Protein AF-A0A9D7NWD6-F1 (afdb_monomer_lite)

Sequence (168 aa):
MVTINGADGVIANLEMQTDLASSREFLHYLRGVLFDISRTVDIAAMTDKLGAMTNFALRVLYKDALDKLESKRLLYGWGLTEINRRCLLLAGIATDTGGTIVWPDPLPSDTVEQAKELQIDLGEGLVDKQTASTLRGYDWETVSARLDEEKASDTTLGDQLLRNNVAV

Structure (mmCIF, N/CA/C/O backbone):
data_AF-A0A9D7NWD6-F1
#
_entry.id   AF-A0A9D7NWD6-F1
#
loop_
_atom_site.group_PDB
_atom_site.id
_atom_site.type_symbol
_atom_site.label_atom_id
_atom_site.label_alt_id
_atom_site.label_comp_id
_atom_site.label_asym_id
_atom_site.label_entity_id
_atom_site.label_seq_id
_atom_site.pdbx_PDB_ins_code
_atom_site.Cartn_x
_atom_site.Cartn_y
_atom_site.Cartn_z
_atom_site.occupancy
_atom_site.B_iso_or_equiv
_atom_site.auth_seq_id
_atom_site.auth_comp_id
_atom_site.auth_asym_id
_atom_site.auth_atom_id
_atom_site.pdbx_PDB_model_num
ATOM 1 N N . MET A 1 1 ? 36.194 -21.869 -52.494 1.00 54.22 1 MET A N 1
ATOM 2 C CA . MET A 1 1 ? 37.480 -21.140 -52.474 1.00 54.22 1 MET A CA 1
ATOM 3 C C . MET A 1 1 ? 37.165 -19.682 -52.760 1.00 54.22 1 MET A C 1
ATOM 5 O O . MET A 1 1 ? 36.567 -19.421 -53.794 1.00 54.22 1 MET A O 1
ATOM 9 N N . VAL A 1 2 ? 37.445 -18.770 -51.827 1.00 65.25 2 VAL A N 1
ATOM 10 C CA . VAL A 1 2 ? 37.252 -17.325 -52.041 1.00 65.25 2 VAL A CA 1
ATOM 11 C C . VAL A 1 2 ? 38.546 -16.782 -52.643 1.00 65.25 2 VAL A C 1
ATOM 13 O O . VAL A 1 2 ? 39.605 -16.950 -52.048 1.00 65.25 2 VAL A O 1
ATOM 16 N N . THR A 1 3 ? 38.476 -16.192 -53.833 1.00 69.75 3 THR A N 1
ATOM 17 C CA . THR A 1 3 ? 39.622 -15.598 -54.538 1.00 69.75 3 THR A CA 1
ATOM 18 C C . THR A 1 3 ? 39.378 -14.105 -54.710 1.00 69.75 3 THR A C 1
ATOM 20 O O . THR A 1 3 ? 38.374 -13.726 -55.312 1.00 69.75 3 THR A O 1
ATOM 23 N N . ILE A 1 4 ? 40.275 -13.266 -54.189 1.00 76.19 4 ILE A N 1
ATOM 24 C CA . ILE A 1 4 ? 40.213 -11.809 -54.364 1.00 76.19 4 ILE A CA 1
ATOM 25 C C . ILE A 1 4 ? 41.101 -11.426 -55.554 1.00 76.19 4 ILE A C 1
ATOM 27 O O . ILE A 1 4 ? 42.249 -11.853 -55.618 1.00 76.19 4 ILE A O 1
ATOM 31 N N . ASN A 1 5 ? 40.580 -10.624 -56.487 1.00 72.94 5 ASN A N 1
ATOM 32 C CA . ASN A 1 5 ? 41.351 -10.054 -57.595 1.00 72.94 5 ASN A CA 1
ATOM 33 C C . ASN A 1 5 ? 41.593 -8.563 -57.331 1.00 72.94 5 ASN A C 1
ATOM 35 O O . ASN A 1 5 ? 40.715 -7.737 -57.566 1.00 72.94 5 ASN A O 1
ATOM 39 N N . GLY A 1 6 ? 42.777 -8.235 -56.820 1.00 78.12 6 GLY A N 1
ATOM 40 C CA . GLY A 1 6 ? 43.234 -6.870 -56.554 1.00 78.12 6 GLY A CA 1
ATOM 41 C C . GLY A 1 6 ? 44.513 -6.893 -55.718 1.00 78.12 6 GLY A C 1
ATOM 42 O O . GLY A 1 6 ? 44.638 -7.739 -54.835 1.00 78.12 6 GLY A O 1
ATOM 43 N N . ALA A 1 7 ? 45.463 -5.996 -56.003 1.00 75.00 7 ALA A N 1
ATOM 44 C CA . ALA A 1 7 ? 46.775 -5.967 -55.341 1.00 75.00 7 ALA A CA 1
ATOM 45 C C . ALA A 1 7 ? 46.695 -5.754 -53.811 1.00 75.00 7 ALA A C 1
ATOM 47 O O . ALA A 1 7 ? 47.585 -6.204 -53.098 1.00 75.00 7 ALA A O 1
ATOM 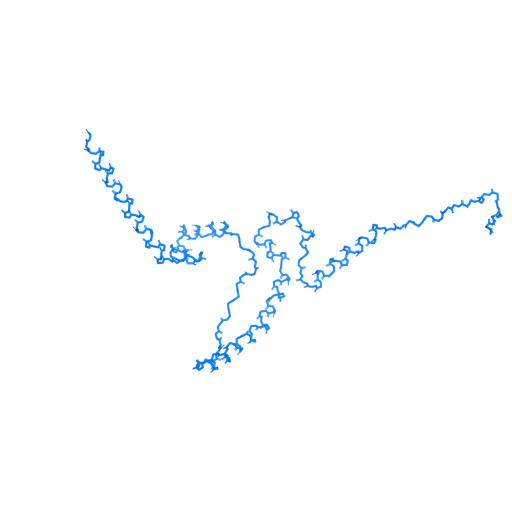48 N N . ASP A 1 8 ? 45.596 -5.167 -53.320 1.00 80.06 8 ASP A N 1
ATOM 49 C CA . ASP A 1 8 ? 45.370 -4.825 -51.906 1.00 80.06 8 ASP A CA 1
ATOM 50 C C . ASP A 1 8 ? 44.227 -5.635 -51.252 1.00 80.06 8 ASP A C 1
ATOM 52 O O . ASP A 1 8 ? 43.613 -5.211 -50.273 1.00 80.06 8 ASP A O 1
ATOM 56 N N . GLY A 1 9 ? 43.871 -6.795 -51.812 1.00 77.31 9 GLY A N 1
ATOM 57 C CA . GLY A 1 9 ? 42.774 -7.620 -51.302 1.00 77.31 9 GLY A CA 1
ATOM 58 C C . GLY A 1 9 ? 43.101 -8.315 -49.976 1.00 77.31 9 GLY A C 1
ATOM 59 O O . GLY A 1 9 ? 43.953 -9.200 -49.944 1.00 77.31 9 GLY A O 1
ATOM 60 N N . VAL A 1 10 ? 42.380 -7.988 -48.897 1.00 77.06 10 VAL A N 1
ATOM 61 C CA . VAL A 1 10 ? 42.542 -8.624 -47.575 1.00 77.06 10 VAL A CA 1
ATOM 62 C C . VAL A 1 10 ? 41.352 -9.531 -47.255 1.00 77.06 10 VAL A C 1
ATOM 64 O O . VAL A 1 10 ? 40.200 -9.107 -47.321 1.00 77.06 10 VAL A O 1
ATOM 67 N N . ILE A 1 11 ? 41.634 -10.780 -46.871 1.00 79.44 11 ILE A N 1
ATOM 68 C CA . ILE A 1 11 ? 40.659 -11.680 -46.237 1.00 79.44 11 ILE A CA 1
ATOM 69 C C . ILE A 1 11 ? 40.799 -11.505 -44.726 1.00 79.44 11 ILE A C 1
ATOM 71 O O . ILE A 1 11 ? 41.852 -11.801 -44.167 1.00 79.44 11 ILE A O 1
ATOM 75 N N . ALA A 1 12 ? 39.737 -11.048 -44.071 1.00 79.50 12 ALA A N 1
ATOM 76 C CA . ALA A 1 12 ? 39.648 -10.980 -42.618 1.00 79.50 12 ALA A CA 1
ATOM 77 C C . ALA A 1 12 ? 38.460 -11.813 -42.127 1.00 79.50 12 ALA A C 1
ATOM 79 O O . ALA A 1 12 ? 37.475 -11.998 -42.848 1.00 79.50 12 ALA A O 1
ATOM 80 N N . ASN A 1 13 ? 38.554 -12.312 -40.895 1.00 81.12 13 ASN A N 1
ATOM 81 C CA . ASN A 1 13 ? 37.420 -12.951 -40.242 1.00 81.12 13 ASN A CA 1
ATOM 82 C C . ASN A 1 13 ? 36.311 -11.917 -40.029 1.00 81.12 13 ASN A C 1
ATOM 84 O O . ASN A 1 13 ? 36.569 -10.808 -39.563 1.00 81.12 13 ASN A O 1
ATOM 88 N N . LEU A 1 14 ? 35.071 -12.297 -40.341 1.00 77.88 14 LEU A N 1
ATOM 89 C CA . LEU A 1 14 ? 33.905 -11.524 -39.938 1.00 77.88 14 LEU A CA 1
ATOM 90 C C . LEU A 1 14 ? 33.701 -11.744 -38.435 1.00 77.88 14 LEU A C 1
ATOM 92 O O . LEU A 1 14 ? 33.054 -12.705 -38.019 1.00 77.88 14 LEU A O 1
ATOM 96 N N . GLU A 1 15 ? 34.299 -10.887 -37.613 1.00 74.94 15 GLU A N 1
ATOM 97 C CA . GLU A 1 15 ? 34.009 -10.870 -36.185 1.00 74.94 15 GLU A CA 1
ATOM 98 C C . GLU A 1 15 ? 32.614 -10.289 -35.978 1.00 74.94 15 GLU A C 1
ATOM 100 O O . GLU A 1 15 ? 32.346 -9.117 -36.250 1.00 74.94 15 GLU A O 1
ATOM 105 N N . MET A 1 16 ? 31.697 -11.130 -35.507 1.00 72.69 16 MET A N 1
ATOM 106 C CA . MET A 1 16 ? 30.380 -10.681 -35.094 1.00 72.69 16 MET A CA 1
ATOM 107 C C . MET A 1 16 ? 30.554 -9.891 -33.794 1.00 72.69 16 MET A C 1
ATOM 109 O O . MET A 1 16 ? 30.602 -10.467 -32.707 1.00 72.69 16 MET A O 1
ATOM 113 N N . GLN A 1 17 ? 30.685 -8.570 -33.920 1.00 67.56 17 GLN A N 1
ATOM 114 C CA . GLN A 1 17 ? 30.619 -7.616 -32.812 1.00 67.56 17 GLN A CA 1
ATOM 115 C C . GLN A 1 17 ? 29.209 -7.694 -32.214 1.00 67.56 17 GLN A C 1
ATOM 117 O O . GLN A 1 17 ? 28.308 -6.940 -32.570 1.00 67.56 17 GLN A O 1
ATOM 122 N N . THR A 1 18 ? 28.978 -8.702 -31.376 1.00 67.19 18 THR A N 1
ATOM 123 C CA . THR A 1 18 ? 27.705 -8.875 -30.684 1.00 67.19 18 THR A CA 1
ATOM 124 C C . THR A 1 18 ? 27.640 -7.816 -29.602 1.00 67.19 18 THR A C 1
ATOM 126 O O . THR A 1 18 ? 28.424 -7.848 -28.654 1.00 67.19 18 THR A O 1
ATOM 129 N N . ASP A 1 19 ? 26.698 -6.888 -29.727 1.00 76.38 19 ASP A N 1
ATOM 130 C CA . ASP A 1 19 ? 26.482 -5.857 -28.722 1.00 76.38 19 ASP A CA 1
ATOM 131 C C . ASP A 1 19 ? 25.634 -6.411 -27.562 1.00 76.38 19 ASP A C 1
ATOM 133 O O . ASP A 1 19 ? 24.429 -6.166 -27.421 1.00 76.38 19 ASP A O 1
ATOM 137 N N . LEU A 1 20 ? 26.282 -7.236 -26.732 1.00 84.00 20 LEU A N 1
ATOM 138 C CA . LEU A 1 20 ? 25.710 -7.739 -25.483 1.00 84.00 20 LEU A CA 1
ATOM 139 C C . LEU A 1 20 ? 25.311 -6.582 -24.553 1.00 84.00 20 LEU A C 1
ATOM 141 O O . LEU A 1 20 ? 24.368 -6.728 -23.774 1.00 84.00 20 LEU A O 1
ATOM 145 N N . ALA A 1 21 ? 25.996 -5.439 -24.645 1.00 87.38 21 ALA A N 1
ATOM 146 C CA . ALA A 1 21 ? 25.662 -4.256 -23.867 1.00 87.38 21 ALA A CA 1
ATOM 147 C C . ALA A 1 21 ? 24.317 -3.667 -24.320 1.00 87.38 21 ALA A C 1
ATOM 149 O O . ALA A 1 21 ? 23.421 -3.537 -23.491 1.00 87.38 21 ALA A O 1
ATOM 150 N N . SER A 1 22 ? 24.105 -3.438 -25.620 1.00 87.75 22 SER A N 1
ATOM 151 C CA . SER A 1 22 ? 22.815 -2.969 -26.154 1.00 87.75 22 SER A CA 1
ATOM 152 C C . SER A 1 22 ? 21.660 -3.909 -25.804 1.00 87.75 22 SER A C 1
ATOM 154 O O . SER A 1 22 ? 20.603 -3.458 -25.359 1.00 87.75 22 SER A O 1
ATOM 156 N N . SER A 1 23 ? 21.872 -5.224 -25.909 1.00 91.12 23 SER A N 1
ATOM 157 C CA . SER A 1 23 ? 20.840 -6.208 -25.549 1.00 91.12 23 SER A CA 1
ATOM 158 C C . SER A 1 23 ? 20.481 -6.162 -24.056 1.00 91.12 23 SER A C 1
ATOM 160 O O . SER A 1 23 ? 19.311 -6.303 -23.693 1.00 91.12 23 SER A O 1
ATOM 162 N N . ARG A 1 24 ? 21.469 -5.941 -23.177 1.00 91.00 24 ARG A N 1
ATOM 163 C CA . ARG A 1 24 ? 21.238 -5.769 -21.734 1.00 91.00 24 ARG A CA 1
ATOM 164 C C . ARG A 1 24 ? 20.509 -4.468 -21.418 1.00 91.00 24 ARG A C 1
ATOM 166 O O . ARG A 1 24 ? 19.563 -4.498 -20.636 1.00 91.00 24 ARG A O 1
ATOM 173 N N . GLU A 1 25 ? 20.902 -3.358 -22.034 1.00 91.00 25 GLU A N 1
ATOM 174 C CA . GLU A 1 25 ? 20.242 -2.063 -21.831 1.00 91.00 25 GLU A CA 1
ATOM 175 C C . GLU A 1 25 ? 18.785 -2.091 -22.298 1.00 91.00 25 GLU A C 1
ATOM 177 O O . GLU A 1 25 ? 17.893 -1.617 -21.594 1.00 91.00 25 GLU A O 1
ATOM 182 N N . PHE A 1 26 ? 18.505 -2.739 -23.432 1.00 92.81 26 PHE A N 1
ATOM 183 C CA . PHE A 1 26 ? 17.133 -2.917 -23.897 1.00 92.81 26 PHE A CA 1
ATOM 184 C C . PHE A 1 26 ? 16.286 -3.737 -22.911 1.00 92.81 26 PHE A C 1
ATOM 186 O O . PHE A 1 26 ? 15.135 -3.393 -22.644 1.00 92.81 26 PHE A O 1
ATOM 193 N N . LEU A 1 27 ? 16.856 -4.783 -22.305 1.00 92.94 27 LEU A N 1
ATOM 194 C CA . LEU A 1 27 ? 16.178 -5.549 -21.257 1.00 92.94 27 LEU A CA 1
ATO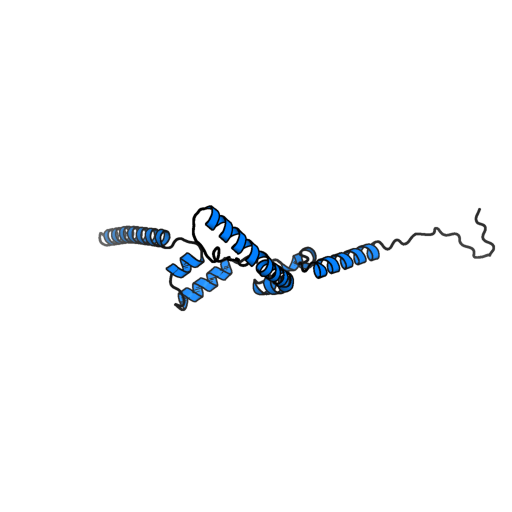M 195 C C . LEU A 1 27 ? 15.898 -4.690 -20.017 1.00 92.94 27 LEU A C 1
ATOM 197 O O . LEU A 1 27 ? 14.796 -4.758 -19.472 1.00 92.94 27 LEU A O 1
ATOM 201 N N . HIS A 1 28 ? 16.858 -3.874 -19.575 1.00 90.75 28 HIS A N 1
ATOM 202 C CA . HIS A 1 28 ? 16.663 -2.953 -18.452 1.00 90.75 28 HIS A CA 1
ATOM 203 C C . HIS A 1 28 ? 15.559 -1.927 -18.737 1.00 90.75 28 HIS A C 1
ATOM 205 O O . HIS A 1 28 ? 14.719 -1.680 -17.871 1.00 90.75 28 HIS A O 1
ATOM 211 N N . TYR A 1 29 ? 15.495 -1.412 -19.966 1.00 91.88 29 TYR A N 1
ATOM 212 C CA . TYR A 1 29 ? 14.408 -0.548 -20.418 1.00 91.88 29 TYR A CA 1
ATOM 213 C C . TYR A 1 29 ? 13.045 -1.253 -20.367 1.00 91.88 29 TYR A C 1
ATOM 215 O O . TYR A 1 29 ? 12.113 -0.745 -19.745 1.00 91.88 29 TYR A O 1
ATOM 223 N N . LEU A 1 30 ? 12.927 -2.450 -20.956 1.00 94.38 30 LEU A N 1
ATOM 224 C CA . LEU A 1 30 ? 11.677 -3.219 -20.945 1.00 94.38 30 LEU A CA 1
ATOM 225 C C . LEU A 1 30 ? 11.218 -3.563 -19.527 1.00 94.38 30 LEU A C 1
ATOM 227 O O . LEU A 1 30 ? 10.024 -3.520 -19.232 1.00 94.38 30 LEU A O 1
ATOM 231 N N . ARG A 1 31 ? 12.163 -3.880 -18.638 1.00 92.38 31 ARG A N 1
ATOM 232 C CA . ARG A 1 31 ? 11.885 -4.084 -17.217 1.00 92.38 31 ARG A CA 1
ATOM 233 C C . ARG A 1 31 ? 11.284 -2.824 -16.592 1.00 92.38 31 ARG A C 1
ATOM 235 O O . ARG A 1 31 ? 10.265 -2.942 -15.921 1.00 92.38 31 ARG A O 1
ATOM 242 N N . GLY A 1 32 ? 11.871 -1.648 -16.823 1.00 91.00 32 GLY A N 1
ATOM 243 C CA . GLY A 1 32 ? 11.333 -0.377 -16.323 1.00 91.00 32 GLY A CA 1
ATOM 244 C C . GLY A 1 32 ? 9.899 -0.133 -16.796 1.00 91.00 32 GLY A C 1
ATOM 245 O O . GLY A 1 32 ? 9.000 0.053 -15.980 1.00 91.00 32 GLY A O 1
ATOM 246 N N . VAL A 1 33 ? 9.661 -0.284 -18.103 1.00 93.94 33 VAL A N 1
ATOM 247 C CA . VAL A 1 33 ? 8.323 -0.153 -18.706 1.00 93.94 33 VAL A CA 1
ATOM 248 C C . VAL A 1 33 ? 7.314 -1.117 -18.078 1.00 93.94 33 VAL A C 1
ATOM 250 O O . VAL A 1 33 ? 6.164 -0.744 -17.847 1.00 93.94 33 VAL A O 1
ATOM 253 N N . LEU A 1 34 ? 7.721 -2.355 -17.782 1.00 94.38 34 LEU A N 1
ATOM 254 C CA . LEU A 1 34 ? 6.848 -3.324 -17.125 1.00 94.38 34 LEU A CA 1
ATOM 255 C C . LEU A 1 34 ? 6.384 -2.816 -15.755 1.00 94.38 34 LEU A C 1
ATOM 257 O O . LEU A 1 34 ? 5.184 -2.857 -15.494 1.00 94.38 34 LEU A O 1
ATOM 261 N N . PHE A 1 35 ? 7.307 -2.330 -14.917 1.00 93.88 35 PHE A N 1
ATOM 262 C CA . PHE A 1 35 ? 6.997 -1.814 -13.578 1.00 93.88 35 PHE A CA 1
ATOM 263 C C . PHE A 1 35 ? 6.083 -0.583 -13.621 1.00 93.88 35 PHE A C 1
ATOM 265 O O . PHE A 1 35 ? 5.144 -0.500 -12.820 1.00 93.88 35 PHE A O 1
ATOM 272 N N . ASP A 1 36 ? 6.297 0.305 -14.596 1.00 91.44 36 ASP A N 1
ATOM 273 C CA . ASP A 1 36 ? 5.454 1.480 -14.828 1.00 91.44 36 ASP A CA 1
ATOM 274 C C . ASP A 1 36 ? 4.023 1.071 -15.214 1.00 91.44 36 ASP A C 1
ATOM 276 O O . ASP A 1 36 ? 3.050 1.512 -14.601 1.00 91.44 36 ASP A O 1
ATOM 280 N N . ILE A 1 37 ? 3.868 0.154 -16.177 1.00 94.94 37 ILE A N 1
ATOM 281 C CA . ILE A 1 37 ? 2.548 -0.338 -16.613 1.00 94.94 37 ILE A CA 1
ATOM 282 C C . ILE A 1 37 ? 1.842 -1.093 -15.483 1.00 94.94 37 ILE A C 1
ATOM 284 O O . ILE A 1 37 ? 0.630 -0.951 -15.285 1.00 94.94 37 ILE A O 1
ATOM 288 N N . SER A 1 38 ? 2.570 -1.917 -14.726 1.00 94.75 38 SER A N 1
ATOM 289 C CA . SER A 1 38 ? 1.987 -2.662 -13.614 1.00 94.75 38 SER A CA 1
ATOM 290 C C . SER A 1 38 ? 1.714 -1.796 -12.387 1.00 94.75 38 SER A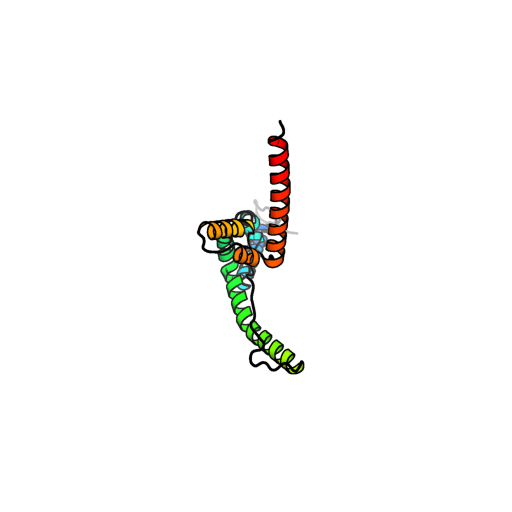 C 1
ATOM 292 O O . SER A 1 38 ? 1.043 -2.292 -11.471 1.00 94.75 38 SER A O 1
ATOM 294 N N . ARG A 1 39 ? 2.126 -0.519 -12.381 1.00 93.88 39 ARG A N 1
ATOM 295 C CA . ARG A 1 39 ? 1.962 0.416 -11.258 1.00 93.88 39 ARG A CA 1
ATOM 296 C C . ARG A 1 39 ? 2.591 -0.148 -9.984 1.00 93.88 39 ARG A C 1
ATOM 298 O O . ARG A 1 39 ? 1.937 -0.285 -8.948 1.00 93.88 39 ARG A O 1
ATOM 305 N N . THR A 1 40 ? 3.830 -0.614 -10.102 1.00 91.88 40 THR A N 1
ATOM 306 C CA . THR A 1 40 ? 4.595 -1.266 -9.028 1.00 91.88 40 THR A CA 1
ATOM 307 C C . THR A 1 40 ? 6.007 -0.712 -8.986 1.00 91.88 40 THR A C 1
ATOM 309 O O . THR A 1 40 ? 6.584 -0.426 -10.025 1.00 91.88 40 THR A O 1
ATOM 312 N N . VAL A 1 41 ? 6.583 -0.617 -7.794 1.00 88.44 41 VAL A N 1
ATOM 313 C CA . VAL A 1 41 ? 7.927 -0.062 -7.610 1.00 88.44 41 VAL A CA 1
ATOM 314 C C . VAL A 1 41 ? 8.997 -1.100 -7.956 1.00 88.44 41 VAL A C 1
ATOM 316 O O . VAL A 1 41 ? 8.947 -2.229 -7.465 1.00 88.44 41 VAL A O 1
ATOM 319 N N . ASP A 1 42 ? 9.996 -0.702 -8.748 1.00 88.38 42 ASP A N 1
ATOM 320 C CA . ASP A 1 42 ? 11.203 -1.502 -8.962 1.00 88.38 42 ASP A CA 1
ATOM 321 C C . ASP A 1 42 ? 12.209 -1.288 -7.820 1.00 88.38 42 ASP A C 1
ATOM 323 O O . ASP A 1 42 ? 12.998 -0.342 -7.807 1.00 88.38 42 ASP A O 1
ATOM 327 N N . ILE A 1 43 ? 12.197 -2.203 -6.853 1.00 80.69 43 ILE A N 1
ATOM 328 C CA . ILE A 1 43 ? 13.076 -2.152 -5.677 1.00 80.69 43 ILE A CA 1
ATOM 329 C C . ILE A 1 43 ? 14.551 -2.319 -6.071 1.00 80.69 43 ILE A C 1
ATOM 331 O O . ILE A 1 43 ? 15.424 -1.716 -5.447 1.00 80.69 43 ILE A O 1
ATOM 335 N N . ALA A 1 44 ? 14.855 -3.094 -7.120 1.00 78.75 44 ALA A N 1
ATOM 336 C CA . ALA A 1 44 ? 16.246 -3.326 -7.512 1.00 78.75 44 ALA A CA 1
ATOM 337 C C . ALA A 1 44 ? 16.887 -2.084 -8.145 1.00 78.75 44 ALA A C 1
ATOM 339 O O . ALA A 1 44 ? 18.103 -1.945 -8.108 1.00 78.75 44 ALA A O 1
ATOM 340 N N . ALA A 1 45 ? 16.077 -1.172 -8.690 1.00 72.88 45 ALA A N 1
ATOM 341 C CA . ALA A 1 45 ? 16.547 0.124 -9.169 1.00 72.88 45 ALA A CA 1
ATOM 342 C C . ALA A 1 45 ? 16.845 1.114 -8.022 1.00 72.88 45 ALA A C 1
ATOM 344 O O . ALA A 1 45 ? 17.381 2.195 -8.267 1.00 72.88 45 ALA A O 1
ATOM 345 N N . MET A 1 46 ? 16.487 0.780 -6.774 1.00 72.69 46 MET A N 1
ATOM 346 C CA . MET A 1 46 ? 16.524 1.700 -5.630 1.00 72.69 46 MET A CA 1
ATOM 347 C C . MET A 1 46 ? 17.234 1.148 -4.386 1.00 72.69 46 MET A C 1
ATOM 349 O O . MET A 1 46 ? 17.121 1.747 -3.316 1.00 72.69 46 MET A O 1
ATOM 353 N N . THR A 1 47 ? 17.992 0.054 -4.505 1.00 67.25 47 THR A N 1
ATOM 354 C CA . THR A 1 47 ? 18.646 -0.628 -3.369 1.00 67.25 47 THR A CA 1
ATOM 355 C C . THR A 1 47 ? 19.483 0.298 -2.492 1.00 67.25 47 THR A C 1
ATOM 357 O O . THR A 1 47 ? 19.418 0.191 -1.270 1.00 67.25 47 THR A O 1
ATOM 360 N N . ASP A 1 48 ? 20.183 1.265 -3.085 1.00 69.56 48 ASP A N 1
ATOM 361 C CA . ASP A 1 48 ? 21.069 2.179 -2.348 1.00 69.56 48 ASP A CA 1
ATOM 362 C C . ASP A 1 48 ? 20.311 3.243 -1.539 1.00 69.56 48 ASP A C 1
ATOM 364 O O . ASP A 1 48 ? 20.879 3.884 -0.658 1.00 69.56 48 ASP A O 1
ATOM 368 N N . LYS A 1 49 ? 19.022 3.455 -1.829 1.00 65.75 49 LYS A N 1
ATOM 369 C CA . LYS A 1 49 ? 18.225 4.543 -1.244 1.00 65.75 49 LYS A CA 1
ATOM 370 C C . LYS A 1 49 ? 17.299 4.078 -0.125 1.00 65.75 49 LYS A C 1
ATOM 372 O O . LYS A 1 49 ? 16.886 4.913 0.669 1.00 65.75 49 LYS A O 1
ATOM 377 N N . LEU A 1 50 ? 17.011 2.778 -0.022 1.00 66.19 50 LEU A N 1
ATOM 378 C CA . LEU A 1 50 ? 16.003 2.228 0.898 1.00 66.19 50 LEU A CA 1
ATOM 379 C C . LEU A 1 50 ? 16.317 2.466 2.382 1.00 66.19 50 LEU A C 1
ATOM 381 O O . LEU A 1 50 ? 15.401 2.720 3.157 1.00 66.19 50 LEU A O 1
ATOM 385 N N . GLY A 1 51 ? 17.592 2.419 2.778 1.00 67.88 51 GLY A N 1
ATOM 386 C CA . GLY A 1 51 ? 17.995 2.499 4.189 1.00 67.88 51 GLY A CA 1
ATOM 387 C C . GLY A 1 51 ? 17.828 3.873 4.850 1.00 67.88 51 GLY A C 1
ATOM 388 O O . GLY A 1 51 ? 17.918 3.962 6.069 1.00 67.88 51 GLY A O 1
ATOM 389 N N . ALA A 1 52 ? 17.587 4.935 4.073 1.00 70.00 52 ALA A N 1
ATOM 390 C CA . ALA A 1 52 ? 17.483 6.312 4.568 1.00 70.00 52 ALA A CA 1
ATOM 391 C C . ALA A 1 52 ? 16.164 7.006 4.177 1.00 70.00 52 ALA A C 1
ATOM 393 O O . ALA A 1 52 ? 16.032 8.220 4.346 1.00 70.00 52 ALA A O 1
ATOM 394 N N . MET A 1 53 ? 15.192 6.278 3.611 1.00 74.00 53 MET A N 1
ATOM 395 C CA . MET A 1 53 ? 13.923 6.891 3.212 1.00 74.00 53 MET A CA 1
ATOM 396 C C . MET A 1 53 ? 13.045 7.157 4.430 1.00 74.00 53 MET A C 1
ATOM 398 O O . MET A 1 53 ? 12.753 6.260 5.214 1.00 74.00 53 MET A O 1
ATOM 402 N N . THR A 1 54 ? 12.561 8.390 4.544 1.00 81.19 54 THR A N 1
ATOM 403 C CA . THR A 1 54 ? 11.498 8.739 5.489 1.00 81.19 54 THR A CA 1
ATOM 404 C C . THR A 1 54 ? 10.168 8.110 5.058 1.00 81.19 54 THR A C 1
ATOM 406 O O . THR A 1 54 ? 9.963 7.817 3.875 1.00 81.19 54 THR A O 1
ATOM 409 N N . ASN A 1 55 ? 9.210 7.975 5.983 1.00 81.75 55 ASN A N 1
ATOM 410 C CA . ASN A 1 55 ? 7.851 7.504 5.665 1.00 81.75 55 ASN A CA 1
ATOM 411 C C . ASN A 1 55 ? 7.189 8.327 4.545 1.00 81.75 55 ASN A C 1
ATOM 413 O O . ASN A 1 55 ? 6.483 7.783 3.696 1.00 81.75 55 ASN A O 1
ATOM 417 N N . PHE A 1 56 ? 7.450 9.637 4.497 1.00 83.69 56 PHE A N 1
ATOM 418 C CA . PHE A 1 56 ? 6.985 10.497 3.410 1.00 83.69 56 PHE A CA 1
ATOM 419 C C . PHE A 1 56 ? 7.598 10.098 2.062 1.00 83.69 56 PHE A C 1
ATOM 421 O O . PHE A 1 56 ? 6.875 9.937 1.079 1.00 83.69 56 PHE A O 1
ATOM 428 N N . ALA A 1 57 ? 8.914 9.885 2.012 1.00 84.12 57 ALA A N 1
ATOM 429 C CA . ALA A 1 57 ? 9.594 9.481 0.788 1.00 84.12 57 ALA A CA 1
ATOM 430 C C . ALA A 1 57 ? 9.109 8.101 0.303 1.00 84.12 57 ALA A C 1
ATOM 432 O O . ALA A 1 57 ? 8.912 7.913 -0.898 1.00 84.12 57 ALA A O 1
ATOM 433 N N . LEU A 1 58 ? 8.845 7.163 1.223 1.00 85.94 58 LEU A N 1
ATOM 434 C CA . LEU A 1 58 ? 8.223 5.876 0.899 1.00 85.94 58 LEU A CA 1
ATOM 435 C C . LEU A 1 58 ? 6.820 6.063 0.302 1.00 85.94 58 LEU A C 1
ATOM 437 O O . LEU A 1 58 ? 6.513 5.468 -0.728 1.00 85.94 58 LEU A O 1
ATOM 441 N N . ARG A 1 59 ? 5.976 6.931 0.875 1.00 88.06 59 ARG A N 1
ATOM 442 C CA . ARG A 1 59 ? 4.642 7.232 0.315 1.00 88.06 59 ARG A CA 1
ATOM 443 C C . ARG A 1 59 ? 4.707 7.831 -1.084 1.00 88.06 59 ARG A C 1
ATOM 445 O O . ARG A 1 59 ? 3.902 7.457 -1.930 1.00 88.06 59 ARG A O 1
ATOM 452 N N . VAL A 1 60 ? 5.650 8.739 -1.333 1.00 88.44 60 VAL A N 1
ATOM 453 C CA . VAL A 1 60 ? 5.851 9.330 -2.664 1.00 88.44 60 VAL A CA 1
ATOM 454 C C . VAL A 1 60 ? 6.284 8.259 -3.662 1.00 88.44 60 VAL A C 1
ATOM 456 O O . VAL A 1 60 ? 5.709 8.172 -4.744 1.00 88.44 60 VAL A O 1
ATOM 459 N N . LEU A 1 61 ? 7.235 7.404 -3.282 1.00 87.94 61 LEU A N 1
ATOM 460 C CA . LEU A 1 61 ? 7.719 6.315 -4.128 1.00 87.94 61 LEU A CA 1
ATOM 461 C C . LEU A 1 61 ? 6.606 5.323 -4.495 1.00 87.94 61 LEU A C 1
ATOM 463 O O . LEU A 1 61 ? 6.483 4.918 -5.647 1.00 87.94 61 LEU A O 1
ATOM 467 N N . TYR A 1 62 ? 5.776 4.952 -3.522 1.00 91.00 62 TYR A N 1
ATOM 468 C CA . TYR A 1 62 ? 4.690 3.992 -3.709 1.00 91.00 62 TYR A CA 1
ATOM 469 C C . TYR A 1 62 ? 3.364 4.631 -4.140 1.00 91.00 62 TYR A C 1
ATOM 471 O O . TYR A 1 62 ? 2.368 3.916 -4.223 1.00 91.00 62 TYR A O 1
ATOM 479 N N . LYS A 1 63 ? 3.311 5.938 -4.440 1.00 92.06 63 LYS A N 1
ATOM 480 C CA . LYS A 1 63 ? 2.052 6.668 -4.682 1.00 92.06 63 LYS A CA 1
ATOM 481 C C . LYS A 1 63 ? 1.150 5.977 -5.700 1.00 92.06 63 LYS A C 1
ATOM 483 O O . LYS A 1 63 ? -0.033 5.774 -5.441 1.00 92.06 63 LYS A O 1
ATOM 488 N N . ASP A 1 64 ? 1.719 5.571 -6.826 1.00 94.19 64 ASP A N 1
ATOM 489 C CA . ASP A 1 64 ? 0.954 4.955 -7.904 1.00 94.19 64 ASP A CA 1
ATOM 490 C C . ASP A 1 64 ? 0.428 3.552 -7.534 1.00 94.19 64 A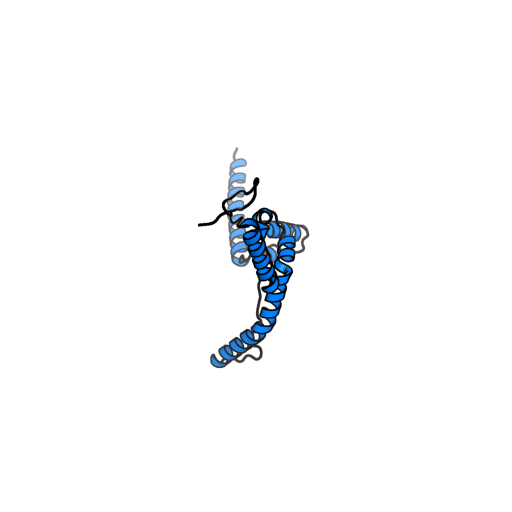SP A C 1
ATOM 492 O O . ASP A 1 64 ? -0.720 3.194 -7.817 1.00 94.19 64 ASP A O 1
ATOM 496 N N . ALA A 1 65 ? 1.235 2.779 -6.802 1.00 94.38 65 ALA A N 1
ATOM 497 C CA . ALA A 1 65 ? 0.831 1.485 -6.260 1.00 94.38 65 ALA A CA 1
ATOM 498 C C . ALA A 1 65 ? -0.259 1.627 -5.180 1.00 94.38 65 ALA A C 1
ATOM 500 O O . ALA A 1 65 ? -1.187 0.815 -5.132 1.00 94.38 65 ALA A O 1
ATOM 501 N N . LEU A 1 66 ? -0.179 2.668 -4.344 1.00 94.88 66 LEU A N 1
ATOM 502 C CA . LEU A 1 66 ? -1.182 2.997 -3.329 1.00 94.88 66 LEU A CA 1
ATOM 503 C C . LEU A 1 66 ? -2.514 3.399 -3.970 1.00 94.88 66 LEU A C 1
ATOM 505 O O . LEU A 1 66 ? -3.558 2.903 -3.557 1.00 94.88 66 LEU A O 1
ATOM 509 N N . ASP A 1 67 ? -2.491 4.201 -5.032 1.00 95.19 67 ASP A N 1
ATOM 510 C CA . ASP A 1 67 ? -3.703 4.580 -5.770 1.00 95.19 67 ASP A CA 1
ATOM 511 C C . ASP A 1 67 ? -4.370 3.365 -6.435 1.00 95.19 67 ASP A C 1
ATOM 513 O O . ASP A 1 67 ? -5.600 3.216 -6.439 1.00 95.19 67 ASP A O 1
ATOM 517 N N . LYS A 1 68 ? -3.560 2.444 -6.975 1.00 95.94 68 LYS A N 1
ATOM 518 C CA . LYS A 1 68 ? -4.048 1.155 -7.481 1.00 95.94 68 LYS A CA 1
ATOM 519 C C . LYS A 1 68 ? -4.647 0.299 -6.364 1.00 95.94 68 LYS A C 1
ATOM 521 O O . LYS A 1 68 ? -5.664 -0.361 -6.589 1.00 95.94 68 LYS A O 1
ATOM 526 N N . LEU A 1 69 ? -4.033 0.277 -5.183 1.00 95.38 69 LEU A N 1
ATOM 527 C CA . LEU A 1 69 ? -4.558 -0.444 -4.027 1.00 95.38 69 LEU A CA 1
ATOM 528 C C . LEU A 1 69 ? -5.895 0.143 -3.567 1.00 95.38 69 LEU A C 1
ATOM 530 O O . LEU A 1 69 ? -6.821 -0.621 -3.313 1.00 95.38 69 LEU A O 1
ATOM 534 N N . GLU A 1 70 ? -6.028 1.465 -3.524 1.00 94.81 70 GLU A N 1
ATOM 535 C CA . GLU A 1 70 ? -7.271 2.129 -3.126 1.00 94.81 70 GLU A CA 1
ATOM 536 C C . GLU A 1 70 ? -8.416 1.816 -4.093 1.00 94.81 70 GLU A C 1
ATOM 538 O O . GLU A 1 70 ? -9.513 1.441 -3.682 1.00 94.81 70 GLU A O 1
ATOM 543 N N . SER A 1 71 ? -8.123 1.814 -5.395 1.00 95.19 71 SER A N 1
ATOM 544 C CA . SER A 1 71 ? -9.080 1.370 -6.416 1.00 95.19 71 SER A CA 1
ATOM 545 C C . SER A 1 71 ? -9.554 -0.069 -6.160 1.00 95.19 71 SER A C 1
ATOM 547 O O . SER A 1 71 ? -10.741 -0.372 -6.274 1.00 95.19 71 SER A O 1
ATOM 549 N N . LYS A 1 72 ? -8.643 -0.970 -5.763 1.00 95.12 72 LYS A N 1
ATOM 550 C CA . LYS A 1 72 ? -9.000 -2.350 -5.395 1.00 95.12 72 LYS A CA 1
ATOM 551 C C . LYS A 1 72 ? -9.824 -2.414 -4.113 1.00 95.12 72 LYS A C 1
ATOM 553 O O . LYS A 1 72 ? -10.761 -3.202 -4.057 1.00 95.12 72 LYS A O 1
ATOM 558 N N . ARG A 1 73 ? -9.501 -1.610 -3.098 1.00 95.94 73 ARG A N 1
ATOM 559 C CA . ARG A 1 73 ? -10.252 -1.545 -1.834 1.00 95.94 73 ARG A CA 1
ATOM 560 C C . ARG A 1 73 ? -11.691 -1.101 -2.060 1.00 95.94 73 ARG A C 1
ATOM 562 O O . ARG A 1 73 ? -12.588 -1.708 -1.489 1.00 95.94 73 ARG A O 1
ATOM 569 N N . LEU A 1 74 ? -11.920 -0.129 -2.942 1.00 92.06 74 LEU A N 1
ATOM 570 C CA . LEU A 1 74 ? -13.267 0.293 -3.335 1.00 92.06 74 LEU A CA 1
ATOM 571 C C . LEU A 1 74 ? -14.032 -0.824 -4.059 1.00 92.06 74 LEU A C 1
ATOM 573 O O . LEU A 1 74 ? -15.168 -1.126 -3.701 1.00 92.06 74 LEU A O 1
ATOM 577 N N . LEU A 1 75 ? -13.398 -1.476 -5.040 1.00 92.75 75 LEU A N 1
ATOM 578 C CA . LEU A 1 75 ? -14.034 -2.539 -5.829 1.00 92.75 75 LEU A CA 1
ATOM 579 C C . LEU A 1 75 ? -14.329 -3.797 -5.000 1.00 92.75 75 LEU A C 1
ATOM 581 O O . LEU A 1 75 ? -15.395 -4.395 -5.129 1.00 92.75 75 LEU A O 1
ATOM 585 N N . TYR A 1 76 ? -13.390 -4.212 -4.151 1.00 95.12 76 TYR A N 1
ATOM 586 C CA . TYR A 1 76 ? -13.533 -5.412 -3.327 1.00 95.12 76 TYR A CA 1
ATOM 587 C C . TYR A 1 76 ? -14.327 -5.155 -2.053 1.00 95.12 76 TYR A C 1
ATOM 589 O O . TYR A 1 76 ? -14.988 -6.070 -1.568 1.00 95.12 76 TYR A O 1
ATOM 597 N N . GLY A 1 77 ? -14.292 -3.930 -1.525 1.00 94.44 77 GLY A N 1
ATOM 598 C CA . GLY A 1 77 ? -14.940 -3.571 -0.270 1.00 94.44 77 GLY A CA 1
ATOM 599 C C . GLY A 1 77 ? -16.430 -3.879 -0.293 1.00 94.44 77 GLY A C 1
ATOM 600 O O . GLY A 1 77 ? -16.9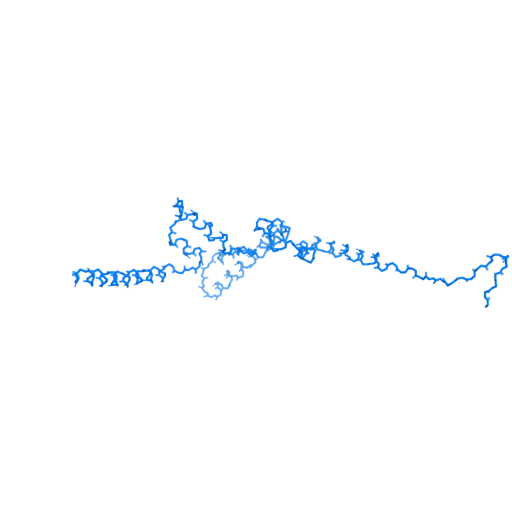21 -4.598 0.570 1.00 94.44 77 GLY A O 1
ATOM 601 N N . TRP A 1 78 ? -17.130 -3.452 -1.345 1.00 91.00 78 TRP A N 1
ATOM 602 C CA . TRP A 1 78 ? -18.549 -3.772 -1.500 1.00 91.00 78 TRP A CA 1
ATOM 603 C C . TRP A 1 78 ? -18.821 -5.287 -1.480 1.00 91.00 78 TRP A C 1
ATOM 605 O O . TRP A 1 78 ? -19.716 -5.751 -0.773 1.00 91.00 78 TRP A O 1
ATOM 615 N N . GLY A 1 79 ? -18.019 -6.070 -2.210 1.00 92.88 79 GLY A N 1
ATOM 616 C CA . GLY A 1 79 ? -18.180 -7.523 -2.278 1.00 92.88 79 GLY A CA 1
ATOM 617 C C . GLY A 1 79 ? -17.930 -8.212 -0.936 1.00 92.88 79 GLY A C 1
ATOM 618 O O . GLY A 1 79 ? -18.695 -9.091 -0.547 1.00 92.88 79 GLY A O 1
ATOM 619 N N . LEU A 1 80 ? -16.897 -7.791 -0.203 1.00 94.94 80 LEU A N 1
ATOM 620 C CA . LEU A 1 80 ? -16.582 -8.319 1.126 1.00 94.94 80 LEU A CA 1
ATOM 621 C C . LEU A 1 80 ? -17.702 -8.028 2.129 1.00 94.94 80 LEU A C 1
ATOM 623 O O . LEU A 1 80 ? -18.117 -8.926 2.862 1.00 94.94 80 LEU A O 1
ATOM 627 N N . THR A 1 81 ? -18.228 -6.803 2.123 1.00 94.56 81 THR A N 1
ATOM 628 C CA . THR A 1 81 ? -19.346 -6.396 2.977 1.00 94.56 81 THR A CA 1
ATOM 629 C C . THR A 1 81 ? -20.606 -7.216 2.686 1.00 94.56 81 THR A C 1
ATOM 631 O O . THR A 1 81 ? -21.240 -7.724 3.611 1.00 94.56 81 THR A O 1
ATOM 634 N N . GLU A 1 82 ? -20.947 -7.422 1.412 1.00 94.25 82 GLU A N 1
ATOM 635 C CA . GLU A 1 82 ? -22.128 -8.201 1.023 1.00 94.25 82 GLU A CA 1
ATOM 636 C C . GLU A 1 82 ? -21.982 -9.694 1.353 1.00 94.25 82 GLU A C 1
ATOM 638 O O . GLU A 1 82 ? -22.934 -10.323 1.821 1.00 94.25 82 GLU A O 1
ATOM 643 N N . ILE A 1 83 ? -20.789 -10.266 1.159 1.00 94.88 83 ILE A N 1
ATOM 644 C CA . ILE A 1 83 ? -20.495 -11.644 1.573 1.00 94.88 83 ILE A CA 1
ATOM 645 C C . ILE A 1 83 ? -20.688 -11.781 3.084 1.00 94.88 83 ILE A C 1
ATOM 647 O O . ILE A 1 83 ? -21.396 -12.686 3.525 1.00 94.88 83 ILE A O 1
ATOM 651 N N . ASN A 1 84 ? -20.128 -10.863 3.877 1.00 95.31 84 ASN A N 1
ATOM 652 C CA . ASN A 1 84 ? -20.264 -10.918 5.328 1.00 95.31 84 ASN A CA 1
ATOM 653 C C . ASN A 1 84 ? -21.724 -10.764 5.774 1.00 95.31 84 ASN A C 1
ATOM 655 O O . ASN A 1 84 ? -22.199 -11.528 6.611 1.00 95.31 84 ASN A O 1
ATOM 659 N N . ARG A 1 85 ? -22.475 -9.842 5.156 1.00 95.69 85 ARG A N 1
ATOM 660 C CA . ARG A 1 85 ? -23.915 -9.674 5.402 1.00 95.69 85 ARG A CA 1
ATOM 661 C C . ARG A 1 85 ? -24.677 -10.984 5.191 1.00 95.69 85 ARG A C 1
ATOM 663 O O . ARG A 1 85 ? -25.488 -11.366 6.030 1.00 95.69 85 ARG A O 1
ATOM 670 N N . ARG A 1 86 ? -24.401 -11.705 4.098 1.00 95.31 86 ARG A N 1
ATOM 671 C CA . ARG A 1 86 ? -25.033 -13.006 3.812 1.00 95.31 86 ARG A CA 1
ATOM 672 C C . ARG A 1 86 ? -24.630 -14.079 4.815 1.00 95.31 86 ARG A C 1
ATOM 674 O O . ARG A 1 86 ? -25.496 -14.830 5.253 1.00 95.31 86 ARG A O 1
ATOM 681 N N . CYS A 1 87 ? -23.358 -14.138 5.203 1.00 95.81 87 CYS A N 1
ATOM 682 C CA . CYS A 1 87 ? -22.894 -15.054 6.246 1.00 95.81 87 CYS A CA 1
ATOM 683 C C . CYS A 1 87 ? -23.617 -14.805 7.578 1.00 95.81 87 CYS A C 1
ATOM 685 O O . CYS A 1 87 ? -24.060 -15.757 8.216 1.00 95.81 87 CYS A O 1
ATOM 687 N N . LEU A 1 88 ? -23.798 -13.539 7.963 1.00 95.81 88 LEU A N 1
ATOM 688 C CA . LEU A 1 88 ? -24.520 -13.159 9.179 1.00 95.81 88 LEU A CA 1
ATOM 689 C C . LEU A 1 88 ? -25.998 -13.566 9.115 1.00 95.81 88 LEU A C 1
ATOM 691 O O . LEU A 1 88 ? -26.500 -14.172 10.060 1.00 95.81 88 LEU A O 1
ATOM 695 N N . LEU A 1 89 ? -26.666 -13.345 7.979 1.00 94.94 89 LEU A N 1
ATOM 696 C CA . LEU A 1 89 ? -28.044 -13.803 7.779 1.00 94.94 89 LEU A CA 1
ATOM 697 C C . LEU A 1 89 ? -28.176 -15.329 7.867 1.00 94.94 89 LEU A C 1
ATOM 699 O O . LEU A 1 89 ? -29.112 -15.824 8.491 1.00 94.94 89 LEU A O 1
ATOM 703 N N . LEU A 1 90 ? -27.234 -16.080 7.284 1.00 95.44 90 LEU A N 1
ATOM 704 C CA . LEU A 1 90 ? -27.200 -17.545 7.385 1.00 95.44 90 LEU A CA 1
ATOM 705 C C . LEU A 1 90 ? -26.951 -18.029 8.821 1.00 95.44 90 LEU A C 1
ATOM 707 O O . LEU A 1 90 ? -27.444 -19.088 9.198 1.00 95.44 90 LEU A O 1
ATOM 711 N N . ALA A 1 91 ? -26.235 -17.246 9.628 1.00 96.19 91 ALA A N 1
ATOM 712 C CA . ALA A 1 91 ? -26.036 -17.499 11.053 1.00 96.19 91 ALA A CA 1
ATOM 713 C C . ALA A 1 91 ? -27.239 -17.080 11.928 1.00 96.19 91 ALA A C 1
ATOM 715 O O . ALA A 1 91 ? -27.174 -17.207 13.149 1.00 96.19 91 ALA A O 1
ATOM 716 N N . GLY A 1 92 ? -28.327 -16.571 11.336 1.00 95.19 92 GLY A N 1
ATOM 717 C CA . GLY A 1 92 ? -29.504 -16.088 12.067 1.00 95.19 92 GLY A CA 1
ATOM 718 C C . GLY A 1 92 ? -29.323 -14.709 12.708 1.00 95.19 92 GLY A C 1
ATOM 719 O O . GLY A 1 92 ? -30.149 -14.297 13.519 1.00 95.19 92 GLY A O 1
ATOM 720 N N . ILE A 1 93 ? -28.261 -13.984 12.349 1.00 94.56 93 ILE A N 1
ATOM 721 C CA . ILE A 1 93 ? -27.984 -12.632 12.834 1.00 94.56 93 ILE A CA 1
ATOM 722 C C . ILE A 1 93 ? -28.553 -11.638 11.820 1.00 94.56 93 ILE A C 1
ATOM 724 O O . ILE A 1 93 ? -28.049 -11.499 10.704 1.00 94.56 93 ILE A O 1
ATOM 728 N N . ALA A 1 94 ? -29.613 -10.929 12.210 1.00 87.75 94 ALA A N 1
ATOM 729 C CA . ALA A 1 94 ? -30.186 -9.872 11.387 1.00 87.75 94 ALA A CA 1
ATOM 730 C C . ALA A 1 94 ? -29.199 -8.699 11.259 1.00 87.75 94 ALA A C 1
ATOM 732 O O . ALA A 1 94 ? -28.741 -8.143 12.258 1.00 87.75 94 ALA A O 1
ATOM 733 N N . THR A 1 95 ? -28.865 -8.323 10.025 1.00 88.00 95 THR A N 1
ATOM 734 C CA . THR A 1 95 ? -28.004 -7.175 9.725 1.00 88.00 95 THR A CA 1
ATOM 735 C C . THR A 1 95 ? -28.342 -6.598 8.354 1.00 88.00 95 THR A C 1
ATOM 737 O O . THR A 1 95 ? -28.575 -7.339 7.394 1.00 88.00 95 THR A O 1
ATOM 740 N N . ASP A 1 96 ? -28.322 -5.271 8.252 1.00 84.94 96 ASP A N 1
ATOM 741 C CA . ASP A 1 96 ? -28.622 -4.566 7.003 1.00 84.94 96 ASP A CA 1
ATOM 742 C C . ASP A 1 96 ? -27.361 -4.256 6.190 1.00 84.94 96 ASP A C 1
ATOM 744 O O . ASP A 1 96 ? -27.414 -4.174 4.965 1.00 84.94 96 ASP A O 1
ATOM 748 N N . THR A 1 97 ? -26.209 -4.115 6.850 1.00 83.56 97 THR A N 1
ATOM 749 C CA . THR A 1 97 ? -24.997 -3.553 6.236 1.00 83.56 97 THR A CA 1
ATOM 750 C C . THR A 1 97 ? -23.813 -4.503 6.192 1.00 83.56 97 THR A C 1
ATOM 752 O O . THR A 1 97 ? -22.868 -4.193 5.490 1.00 83.56 97 THR A O 1
ATOM 755 N N . GLY A 1 98 ? -23.811 -5.640 6.900 1.00 87.81 98 GLY A N 1
ATOM 756 C CA . GLY A 1 98 ? -22.667 -6.568 6.882 1.00 87.81 98 GLY A CA 1
ATOM 757 C C . GLY A 1 98 ? -21.404 -6.051 7.584 1.00 87.81 98 GLY A C 1
ATOM 758 O O . GLY A 1 98 ? -20.364 -6.699 7.507 1.00 87.81 98 GLY A O 1
ATOM 759 N N . GLY A 1 99 ? -21.488 -4.919 8.290 1.00 90.88 99 GLY A N 1
ATOM 760 C CA . GLY A 1 99 ? -20.391 -4.330 9.059 1.00 90.88 99 GLY A CA 1
ATOM 761 C C . GLY A 1 99 ? -19.509 -3.351 8.278 1.00 90.88 99 GLY A C 1
ATOM 762 O O . GLY A 1 99 ? -19.761 -3.027 7.118 1.00 90.88 99 GLY A O 1
ATOM 763 N N . THR A 1 100 ? -18.464 -2.867 8.951 1.00 91.25 100 THR A N 1
ATOM 764 C CA . THR A 1 100 ? -17.516 -1.878 8.420 1.00 91.25 100 THR A CA 1
ATOM 765 C C . THR A 1 100 ? -16.176 -2.538 8.145 1.00 91.25 100 THR A C 1
ATOM 767 O O . THR A 1 100 ? -15.635 -3.237 9.001 1.00 91.25 100 THR A O 1
ATOM 770 N N . ILE A 1 101 ? -15.618 -2.293 6.961 1.00 93.00 101 ILE A N 1
ATOM 771 C CA . ILE A 1 101 ? -14.283 -2.778 6.614 1.00 93.00 101 ILE A CA 1
ATOM 772 C C . ILE A 1 101 ? -13.242 -1.788 7.124 1.00 93.00 101 ILE A C 1
ATOM 774 O O . ILE A 1 101 ? -13.326 -0.592 6.850 1.00 93.00 101 ILE A O 1
ATOM 778 N N . VAL A 1 102 ? -12.237 -2.306 7.825 1.00 92.25 102 VAL A N 1
ATOM 779 C CA . VAL A 1 102 ? -11.075 -1.541 8.277 1.00 92.25 102 VAL A CA 1
ATOM 780 C C . VAL A 1 102 ? -9.878 -1.931 7.419 1.00 92.25 102 VAL A C 1
ATOM 782 O O . VAL A 1 102 ? -9.458 -3.088 7.413 1.00 92.25 102 VAL A O 1
ATOM 785 N N . TRP A 1 103 ? -9.328 -0.963 6.686 1.00 92.81 103 TRP A N 1
ATOM 786 C CA . TRP A 1 103 ? -8.122 -1.146 5.884 1.00 92.81 103 TRP A CA 1
ATOM 787 C C . TRP A 1 103 ? -6.923 -0.512 6.599 1.00 92.81 103 TRP A C 1
ATOM 789 O O . TRP A 1 103 ? -6.856 0.715 6.659 1.00 92.81 103 TRP A O 1
ATOM 799 N N . PRO A 1 104 ? -5.968 -1.299 7.125 1.00 89.81 104 PRO A N 1
ATOM 800 C CA . PRO A 1 104 ? -4.775 -0.736 7.748 1.00 89.81 104 PRO A CA 1
ATOM 801 C C . PRO A 1 104 ? -3.885 -0.035 6.713 1.00 89.81 104 PRO A C 1
ATOM 803 O O . PRO A 1 104 ? -4.007 -0.260 5.499 1.00 89.81 104 PRO A O 1
ATOM 806 N N . ASP A 1 105 ? -2.969 0.806 7.194 1.00 88.88 105 ASP A N 1
ATOM 807 C CA . ASP A 1 105 ? -1.938 1.390 6.339 1.00 88.88 105 ASP A CA 1
ATOM 808 C C . ASP A 1 105 ? -1.078 0.262 5.741 1.00 88.88 105 ASP A C 1
ATOM 810 O O . ASP A 1 105 ? -0.557 -0.568 6.488 1.00 88.88 105 ASP A O 1
ATOM 814 N N . PRO A 1 106 ? -0.972 0.161 4.405 1.00 88.88 106 PRO A N 1
ATOM 815 C CA . PRO A 1 106 ? -0.191 -0.891 3.762 1.00 88.88 106 PRO A CA 1
ATOM 816 C C . PRO A 1 106 ? 1.324 -0.669 3.862 1.00 88.88 106 PRO A C 1
ATOM 818 O O . PRO A 1 106 ? 2.078 -1.578 3.514 1.00 88.88 106 PRO A O 1
ATOM 821 N N . LEU A 1 107 ? 1.781 0.526 4.248 1.00 87.50 107 LEU A N 1
ATOM 822 C CA . LEU A 1 107 ? 3.206 0.815 4.348 1.00 87.50 107 LEU A CA 1
ATOM 823 C C . LEU A 1 107 ? 3.782 0.389 5.702 1.00 87.50 107 LEU A C 1
ATOM 825 O O . LEU A 1 107 ? 3.084 0.440 6.715 1.00 87.50 107 LEU A O 1
ATOM 829 N N . PRO A 1 108 ? 5.076 0.021 5.742 1.00 81.50 108 PRO A N 1
ATOM 830 C CA . PRO A 1 108 ? 5.781 -0.156 6.999 1.00 81.50 108 PRO A CA 1
ATOM 831 C C . PRO A 1 108 ? 5.731 1.129 7.819 1.00 81.50 108 PRO A C 1
ATOM 833 O O . PRO A 1 108 ? 5.891 2.227 7.284 1.00 81.50 108 PRO A O 1
ATOM 836 N N . SER A 1 109 ? 5.552 0.979 9.123 1.00 76.94 109 SER A N 1
ATOM 837 C CA . SER A 1 109 ? 5.665 2.077 10.066 1.00 76.94 109 SER A CA 1
ATOM 838 C C . SER A 1 109 ? 6.980 2.010 10.831 1.00 76.94 109 SER A C 1
ATOM 840 O O . SER A 1 109 ? 7.355 0.946 11.326 1.00 76.94 109 SER A O 1
ATOM 842 N N . ASP A 1 110 ? 7.636 3.156 10.990 1.00 79.12 110 ASP A N 1
ATOM 843 C CA . ASP A 1 110 ? 8.780 3.295 11.890 1.00 79.12 110 ASP A CA 1
ATOM 844 C C . ASP A 1 110 ? 8.289 3.469 13.336 1.00 79.12 110 ASP A C 1
ATOM 846 O O . ASP A 1 110 ? 7.674 4.475 13.697 1.00 79.12 110 ASP A O 1
ATOM 850 N N . THR A 1 111 ? 8.558 2.466 14.170 1.00 76.50 111 THR A N 1
ATOM 851 C CA . THR A 1 111 ? 8.127 2.428 15.572 1.00 76.50 111 THR A CA 1
ATOM 852 C C . THR A 1 111 ? 8.809 3.488 16.437 1.00 76.50 111 THR A C 1
ATOM 854 O O . THR A 1 111 ? 8.227 3.883 17.457 1.00 76.50 111 THR A O 1
ATOM 857 N N . VAL A 1 112 ? 10.005 3.944 16.038 1.00 81.69 112 VAL A N 1
ATOM 858 C CA . VAL A 1 112 ? 10.795 4.979 16.715 1.00 81.69 112 VAL A CA 1
ATOM 859 C C . VAL A 1 112 ? 10.222 6.355 16.413 1.00 81.69 112 VAL A C 1
ATOM 861 O O . VAL A 1 112 ? 10.011 7.137 17.338 1.00 81.69 112 VAL A O 1
ATOM 864 N N . GLU A 1 113 ? 9.915 6.647 15.150 1.00 79.44 113 GLU A N 1
ATOM 865 C CA . GLU A 1 113 ? 9.250 7.902 14.771 1.00 79.44 113 GLU A CA 1
ATOM 866 C C . GLU A 1 113 ? 7.881 8.017 15.442 1.00 79.44 113 GLU A C 1
ATOM 868 O O . GLU A 1 113 ? 7.629 8.994 16.142 1.00 79.44 113 GLU A O 1
ATOM 873 N N . GLN A 1 114 ? 7.072 6.953 15.400 1.00 81.81 114 GLN A N 1
ATOM 874 C CA . GLN A 1 114 ? 5.808 6.900 16.142 1.00 81.81 114 GLN A CA 1
ATOM 875 C C . GLN A 1 114 ? 5.995 7.108 17.656 1.00 81.81 114 GLN A C 1
ATOM 877 O O . GLN A 1 114 ? 5.033 7.380 18.371 1.00 81.81 114 GLN A O 1
ATOM 882 N N . ALA A 1 115 ? 7.187 6.848 18.216 1.00 84.44 115 ALA A N 1
ATOM 883 C CA . ALA A 1 115 ? 7.425 6.953 19.667 1.00 84.44 115 ALA A CA 1
ATOM 884 C C . ALA A 1 115 ? 7.730 8.383 20.042 1.00 84.44 115 ALA A C 1
ATOM 886 O O . ALA A 1 115 ? 7.206 8.876 21.035 1.00 84.44 115 ALA A O 1
ATOM 887 N N . LYS A 1 116 ? 8.521 9.043 19.200 1.00 86.25 116 LYS A N 1
ATOM 888 C CA . LYS A 1 116 ? 8.789 10.469 19.305 1.00 86.25 116 LYS A CA 1
ATOM 889 C C . LYS A 1 116 ? 7.511 11.278 19.111 1.00 86.25 116 LYS A C 1
ATOM 891 O O . LYS A 1 116 ? 7.249 12.139 19.938 1.00 86.25 116 LYS A O 1
ATOM 896 N N . GLU A 1 117 ? 6.711 10.973 18.086 1.00 85.50 117 GLU A N 1
ATOM 897 C CA . GLU A 1 117 ? 5.412 11.624 17.850 1.00 85.50 117 GLU A CA 1
ATOM 898 C C . GLU A 1 117 ? 4.522 11.516 19.093 1.00 85.50 117 GLU A C 1
ATOM 900 O O . GLU A 1 117 ? 4.096 12.523 19.647 1.00 85.50 117 GLU A O 1
ATOM 905 N N . LEU A 1 118 ? 4.360 10.302 19.624 1.00 86.50 118 LEU A N 1
ATOM 906 C CA . LEU A 1 118 ? 3.526 10.077 20.801 1.00 86.50 118 LEU A CA 1
ATOM 907 C C . LEU A 1 118 ? 4.081 10.733 22.076 1.00 86.50 118 LEU A C 1
ATOM 909 O O . LEU A 1 118 ? 3.320 11.163 22.940 1.00 86.50 118 LEU A O 1
ATOM 913 N N . GLN A 1 119 ? 5.405 10.813 22.214 1.00 89.19 119 GLN A N 1
ATOM 914 C CA . GLN A 1 119 ? 6.051 11.523 23.315 1.00 89.19 119 GLN A CA 1
ATOM 915 C C . GLN A 1 119 ? 5.808 13.035 23.231 1.00 89.19 119 GLN A C 1
ATOM 917 O O . GLN A 1 119 ? 5.600 13.664 24.268 1.00 89.19 119 GLN A O 1
ATOM 922 N N . ILE A 1 120 ? 5.828 13.605 22.023 1.00 89.12 120 ILE A N 1
ATOM 923 C CA . ILE A 1 120 ? 5.485 15.011 21.781 1.00 89.12 120 ILE A CA 1
ATOM 924 C C . ILE A 1 120 ? 4.015 15.239 22.137 1.00 89.12 120 ILE A C 1
ATOM 926 O O . ILE A 1 120 ? 3.727 16.117 22.942 1.00 89.12 120 ILE A O 1
ATOM 930 N N . ASP A 1 121 ? 3.104 14.398 21.645 1.00 89.69 121 ASP A N 1
ATOM 931 C CA . ASP A 1 121 ? 1.668 14.526 21.920 1.00 89.69 121 ASP A CA 1
ATOM 932 C C . ASP A 1 121 ? 1.347 14.438 23.422 1.00 89.69 121 ASP A C 1
ATOM 934 O O . ASP A 1 121 ? 0.516 15.193 23.931 1.00 89.69 121 ASP A O 1
ATOM 938 N N . LEU A 1 122 ? 2.028 13.545 24.152 1.00 89.75 122 LEU A N 1
ATOM 939 C CA . LEU A 1 122 ? 1.929 13.448 25.612 1.00 89.75 122 LEU A CA 1
ATOM 940 C C . LEU A 1 122 ? 2.506 14.685 26.318 1.00 89.75 122 LEU A C 1
ATOM 942 O O . LEU A 1 122 ? 1.966 15.106 27.340 1.00 89.75 122 LEU A O 1
ATOM 946 N N . GLY A 1 123 ? 3.604 15.247 25.806 1.00 88.88 123 GLY A N 1
ATOM 947 C CA . GLY A 1 123 ? 4.244 16.446 26.354 1.00 88.88 123 GLY A CA 1
ATOM 948 C C . GLY A 1 123 ? 3.407 17.714 26.166 1.00 88.88 123 GLY A C 1
ATOM 949 O O . GLY A 1 123 ? 3.320 18.527 27.082 1.00 88.88 123 GLY A O 1
ATOM 950 N N . GLU A 1 124 ? 2.748 17.840 25.015 1.00 90.56 124 GLU A N 1
ATOM 951 C CA . GLU A 1 124 ? 1.832 18.938 24.676 1.00 90.56 124 GLU A CA 1
ATOM 952 C C . GLU A 1 124 ? 0.428 18.753 25.286 1.00 90.56 124 GLU A C 1
ATOM 954 O O . GLU A 1 124 ? -0.408 19.655 25.234 1.00 90.56 124 GLU A O 1
ATOM 959 N N . GLY A 1 125 ? 0.148 17.587 25.881 1.00 86.50 125 GLY A N 1
ATOM 960 C CA . GLY A 1 125 ? -1.141 17.274 26.503 1.00 86.50 125 GLY A CA 1
ATOM 961 C C . GLY A 1 125 ? -2.275 17.015 25.505 1.00 86.50 125 GLY A C 1
ATOM 962 O O . GLY A 1 125 ? -3.444 17.128 25.871 1.00 86.50 125 GLY A O 1
ATOM 963 N N . LEU A 1 126 ? -1.947 16.669 24.256 1.00 86.00 126 LEU A N 1
ATOM 964 C CA . LEU A 1 126 ? -2.919 16.319 23.215 1.00 86.00 126 LEU A CA 1
ATOM 965 C C . LEU A 1 126 ? -3.547 14.941 23.447 1.00 86.00 126 LEU A C 1
ATOM 967 O O . LEU A 1 126 ? -4.690 14.706 23.055 1.00 86.00 126 LEU A O 1
ATOM 971 N N . VAL A 1 127 ? -2.805 14.035 24.086 1.00 89.56 127 VAL A N 1
ATOM 972 C CA . VAL A 1 127 ? -3.251 12.676 24.411 1.00 89.56 127 VAL A CA 1
ATOM 973 C C . VAL A 1 127 ? -2.910 12.332 25.854 1.00 89.56 127 VAL A C 1
ATOM 975 O O . VAL A 1 127 ? -1.945 12.840 26.423 1.00 89.56 127 VAL A O 1
ATOM 978 N N . ASP A 1 128 ? -3.696 11.444 26.455 1.00 88.50 128 ASP A N 1
ATOM 979 C CA . ASP A 1 128 ? -3.401 10.868 27.761 1.00 88.50 128 ASP A CA 1
ATOM 980 C C . ASP A 1 128 ? -2.620 9.549 27.631 1.00 88.50 128 ASP A C 1
ATOM 982 O O . ASP A 1 128 ? -2.462 8.965 26.553 1.00 88.50 128 ASP A O 1
ATOM 986 N N . LYS A 1 129 ? -2.109 9.052 28.765 1.00 86.00 129 LYS A N 1
ATOM 987 C CA . LYS A 1 129 ? -1.331 7.803 28.801 1.00 86.00 129 LYS A CA 1
ATOM 988 C C . LYS A 1 129 ? -2.155 6.588 28.356 1.00 86.00 129 LYS A C 1
ATOM 990 O O . LYS A 1 129 ? -1.589 5.664 27.775 1.00 86.00 129 LYS A O 1
ATOM 995 N N . GLN A 1 130 ? -3.469 6.610 28.581 1.00 86.00 130 GLN A N 1
ATOM 996 C CA . GLN A 1 130 ? -4.385 5.553 28.163 1.00 86.00 130 GLN A CA 1
ATOM 997 C C . GLN A 1 130 ? -4.541 5.499 26.642 1.00 86.00 130 GLN A C 1
ATOM 999 O O . GLN A 1 130 ? -4.361 4.437 26.037 1.00 86.00 130 GLN A O 1
ATOM 1004 N N . THR A 1 131 ? -4.812 6.639 26.009 1.00 85.44 131 THR A N 1
ATOM 1005 C CA . THR A 1 131 ? -4.907 6.754 24.549 1.00 85.44 131 THR A CA 1
ATOM 1006 C C . THR A 1 131 ? -3.575 6.387 23.905 1.00 85.44 131 THR A C 1
ATOM 1008 O O . THR A 1 131 ? -3.544 5.600 22.961 1.00 85.44 131 THR A O 1
ATOM 1011 N N . ALA A 1 132 ? -2.460 6.854 24.473 1.00 86.38 132 ALA A N 1
ATOM 1012 C CA . ALA A 1 132 ? -1.118 6.513 24.011 1.00 86.38 132 ALA A CA 1
ATOM 1013 C C . ALA A 1 132 ? -0.819 5.003 24.074 1.00 86.38 132 ALA A C 1
ATOM 1015 O O . ALA A 1 132 ? -0.272 4.429 23.131 1.00 86.38 132 ALA A O 1
ATOM 1016 N N . SER A 1 133 ? -1.210 4.340 25.164 1.00 85.44 133 SER A N 1
ATOM 1017 C CA . SER A 1 133 ? -1.052 2.892 25.338 1.00 85.44 133 SER A CA 1
ATOM 1018 C C . SER A 1 133 ? -1.896 2.102 24.331 1.00 85.44 133 SER A C 1
ATOM 1020 O O . SER A 1 133 ? -1.395 1.187 23.675 1.00 85.44 133 SER A O 1
ATOM 1022 N N . THR A 1 134 ? -3.141 2.534 24.123 1.00 84.69 134 THR A N 1
ATOM 1023 C CA . THR A 1 134 ? -4.082 1.900 23.191 1.00 84.69 134 THR A CA 1
ATOM 1024 C C . THR A 1 134 ? -3.622 2.037 21.738 1.00 84.69 134 THR A C 1
ATOM 1026 O O . THR A 1 134 ? -3.644 1.061 20.990 1.00 84.69 134 THR A O 1
ATOM 1029 N N . LEU A 1 135 ? -3.126 3.214 21.335 1.00 82.75 135 LEU A N 1
ATOM 1030 C CA . LEU A 1 135 ? -2.562 3.449 19.995 1.00 82.75 135 LEU A CA 1
ATOM 1031 C C . LEU A 1 135 ? -1.354 2.551 19.698 1.00 82.75 135 LEU A C 1
ATOM 1033 O O . LEU A 1 135 ? -1.093 2.213 18.545 1.00 82.75 135 LEU A O 1
ATOM 1037 N N . ARG A 1 136 ? -0.632 2.131 20.740 1.00 83.06 136 ARG A N 1
ATOM 1038 C CA . ARG A 1 136 ? 0.484 1.183 20.657 1.00 83.06 136 ARG A CA 1
ATOM 1039 C C . ARG A 1 136 ? 0.065 -0.284 20.677 1.00 83.06 136 ARG A C 1
ATOM 1041 O O . ARG A 1 136 ? 0.928 -1.152 20.568 1.00 83.06 136 ARG A O 1
ATOM 1048 N N . GLY A 1 137 ? -1.233 -0.559 20.790 1.00 81.38 137 GLY A N 1
ATOM 1049 C CA . GLY A 1 137 ? -1.776 -1.912 20.866 1.00 81.38 137 GLY A CA 1
ATOM 1050 C C . GLY A 1 137 ? -1.586 -2.575 22.230 1.00 81.38 137 GLY A C 1
ATOM 1051 O O . GLY A 1 137 ? -1.715 -3.793 22.331 1.00 81.38 137 GLY A O 1
ATOM 1052 N N . TYR A 1 138 ? -1.266 -1.805 23.271 1.00 86.25 138 TYR A N 1
ATOM 1053 C CA . TYR A 1 138 ? -1.254 -2.309 24.637 1.00 86.25 138 TYR A CA 1
ATOM 1054 C C . TYR A 1 138 ? -2.654 -2.221 25.244 1.00 86.25 138 TYR A C 1
ATOM 1056 O O . TYR A 1 138 ? -3.396 -1.271 25.001 1.00 86.25 138 TYR A O 1
ATOM 1064 N N . ASP A 1 139 ? -2.991 -3.203 26.075 1.00 86.88 139 ASP A N 1
ATOM 1065 C CA . ASP A 1 139 ? -4.173 -3.130 26.924 1.00 86.88 139 ASP A CA 1
ATOM 1066 C C . ASP A 1 139 ? -3.882 -2.243 28.140 1.00 86.88 139 ASP A C 1
ATOM 1068 O O . ASP A 1 139 ? -3.069 -2.592 29.004 1.00 86.88 139 ASP A O 1
ATOM 1072 N N . TRP A 1 140 ? -4.541 -1.085 28.189 1.00 85.12 140 TRP A N 1
ATOM 1073 C CA . TRP A 1 140 ? -4.343 -0.109 29.251 1.00 85.12 140 TRP A CA 1
ATOM 1074 C C . TRP A 1 140 ? -4.736 -0.645 30.625 1.00 85.12 140 TRP A C 1
ATOM 1076 O O . TRP A 1 140 ? -4.055 -0.319 31.591 1.00 85.12 140 TRP A O 1
ATOM 1086 N N . GLU A 1 141 ? -5.775 -1.477 30.739 1.00 86.75 141 GLU A N 1
ATOM 1087 C CA . GLU A 1 141 ? -6.199 -2.001 32.044 1.00 86.75 141 GLU A CA 1
ATOM 1088 C C . GLU A 1 141 ? -5.089 -2.864 32.654 1.00 86.75 141 GLU A C 1
ATOM 1090 O O . GLU A 1 141 ? -4.655 -2.640 33.788 1.00 86.75 141 GLU A O 1
ATOM 1095 N N . THR A 1 142 ? -4.531 -3.769 31.847 1.00 87.31 142 THR A N 1
ATOM 1096 C CA . THR A 1 142 ? -3.394 -4.609 32.236 1.00 87.31 142 THR A CA 1
ATOM 1097 C C . THR A 1 142 ? -2.116 -3.799 32.497 1.00 87.31 142 THR A C 1
ATOM 1099 O O . THR A 1 142 ? -1.298 -4.168 33.343 1.00 87.31 142 THR A O 1
ATOM 1102 N N . VAL A 1 143 ? -1.879 -2.714 31.754 1.00 85.38 143 VAL A N 1
ATOM 1103 C CA . VAL A 1 143 ? -0.710 -1.841 31.966 1.00 85.38 143 VAL A CA 1
ATOM 1104 C C . VAL A 1 143 ? -0.867 -1.006 33.235 1.00 85.38 143 VAL A C 1
ATOM 1106 O O . VAL A 1 143 ? 0.071 -0.938 34.022 1.00 85.38 143 VAL A O 1
ATOM 1109 N N . SER A 1 144 ? -2.036 -0.411 33.465 1.00 87.38 144 SER A N 1
ATOM 1110 C CA . SER A 1 144 ? -2.318 0.406 34.646 1.00 87.38 144 SER A CA 1
ATOM 1111 C C . SER A 1 144 ? -2.192 -0.416 35.923 1.00 87.38 144 SER A C 1
ATOM 1113 O O . SER A 1 144 ? -1.522 0.026 36.849 1.00 87.38 144 SER A O 1
ATOM 1115 N N . ALA A 1 145 ? -2.749 -1.632 35.947 1.00 87.31 145 ALA A N 1
ATOM 1116 C CA . ALA A 1 145 ? -2.629 -2.528 37.095 1.00 87.31 145 ALA A CA 1
ATOM 1117 C C . ALA A 1 145 ? -1.160 -2.836 37.436 1.00 87.31 145 ALA A C 1
ATOM 1119 O O . ALA A 1 145 ? -0.755 -2.702 38.588 1.00 87.31 145 ALA A O 1
ATOM 1120 N N . ARG A 1 146 ? -0.332 -3.154 36.428 1.00 87.75 146 ARG A N 1
ATOM 1121 C CA . ARG A 1 146 ? 1.110 -3.391 36.622 1.00 87.75 146 ARG A CA 1
ATOM 1122 C C . ARG A 1 146 ? 1.860 -2.144 37.082 1.00 87.75 146 ARG A C 1
ATOM 1124 O O . ARG A 1 146 ? 2.717 -2.243 37.949 1.00 87.75 146 ARG A O 1
ATOM 1131 N N . LEU A 1 147 ? 1.528 -0.972 36.541 1.00 88.00 147 LEU A N 1
ATOM 1132 C CA . LEU A 1 147 ? 2.134 0.293 36.965 1.00 88.00 147 LEU A CA 1
ATOM 1133 C C . LEU A 1 147 ? 1.786 0.640 38.417 1.00 88.00 147 LEU A C 1
ATOM 1135 O O . LEU A 1 147 ? 2.610 1.216 39.126 1.00 88.00 147 LEU A O 1
ATOM 1139 N N . ASP A 1 148 ? 0.574 0.324 38.863 1.00 87.44 148 ASP A N 1
ATOM 1140 C CA . ASP A 1 148 ? 0.159 0.561 40.243 1.00 87.44 148 ASP A CA 1
ATOM 1141 C C . ASP A 1 148 ? 0.793 -0.457 41.208 1.00 87.44 148 ASP A C 1
ATOM 1143 O O . ASP A 1 148 ? 1.212 -0.071 42.302 1.00 87.44 148 ASP A O 1
ATOM 1147 N N . GLU A 1 149 ? 0.973 -1.714 40.785 1.00 84.25 149 GLU A N 1
ATOM 1148 C CA . GLU A 1 149 ? 1.781 -2.713 41.503 1.00 84.25 149 GLU A CA 1
ATOM 1149 C C . GLU A 1 149 ? 3.256 -2.289 41.623 1.00 84.25 149 GLU A C 1
ATOM 1151 O O . GLU A 1 149 ? 3.827 -2.356 42.714 1.00 84.25 149 GLU A O 1
ATOM 1156 N N . GLU A 1 150 ? 3.866 -1.792 40.541 1.00 82.75 150 GLU A N 1
ATOM 1157 C CA . GLU A 1 150 ? 5.239 -1.266 40.542 1.00 82.75 150 GLU A CA 1
ATOM 1158 C C . GLU A 1 150 ? 5.383 -0.087 41.511 1.00 82.75 150 GLU A C 1
ATOM 1160 O O . GLU A 1 150 ? 6.275 -0.091 42.360 1.00 82.75 150 GLU A O 1
ATOM 1165 N N . LYS A 1 151 ? 4.461 0.884 41.471 1.00 83.00 151 LYS A N 1
ATOM 1166 C CA . LYS A 1 151 ? 4.462 2.009 42.423 1.00 83.00 151 LYS A CA 1
ATOM 1167 C C . LYS A 1 151 ? 4.308 1.549 43.871 1.00 83.00 151 LYS A C 1
ATOM 1169 O O . LYS A 1 151 ? 4.962 2.103 44.758 1.00 83.00 151 LYS A O 1
ATOM 1174 N N . ALA A 1 152 ? 3.437 0.576 44.140 1.00 78.69 152 ALA A N 1
ATOM 1175 C CA . ALA A 1 152 ? 3.242 0.041 45.487 1.00 78.69 152 ALA A CA 1
ATOM 1176 C C . ALA A 1 152 ? 4.504 -0.676 46.005 1.00 78.69 152 ALA A C 1
ATOM 1178 O O . ALA A 1 152 ? 4.876 -0.516 47.174 1.00 78.69 152 ALA A O 1
ATOM 1179 N N . SER A 1 153 ? 5.200 -1.409 45.132 1.00 73.56 153 SER A N 1
ATOM 1180 C CA . SER A 1 153 ? 6.490 -2.036 45.434 1.00 73.56 153 SER A CA 1
ATOM 1181 C C . SER A 1 153 ? 7.582 -0.992 45.710 1.00 73.56 153 SER A C 1
ATOM 1183 O O . SER A 1 153 ? 8.26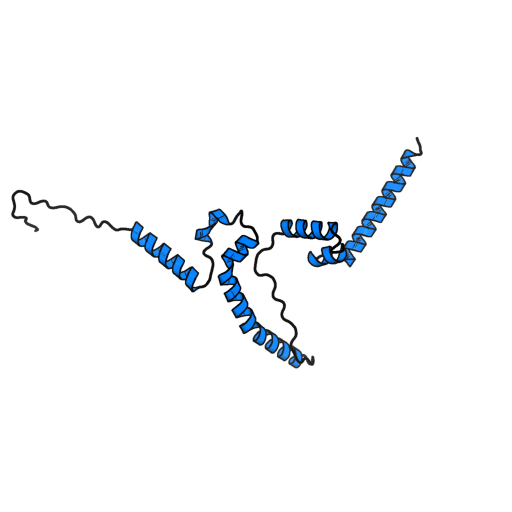9 -1.080 46.731 1.00 73.56 153 SER A O 1
ATOM 1185 N N . ASP A 1 154 ? 7.689 0.046 44.877 1.00 72.44 154 ASP A N 1
ATOM 1186 C CA . ASP A 1 154 ? 8.660 1.134 45.058 1.00 72.44 154 ASP A CA 1
ATOM 1187 C C . ASP A 1 154 ? 8.407 1.946 46.334 1.00 72.44 154 ASP A C 1
ATOM 1189 O O . ASP A 1 154 ? 9.348 2.278 47.055 1.00 72.44 154 ASP A O 1
ATOM 1193 N N . THR A 1 155 ? 7.142 2.213 46.671 1.00 72.56 155 THR A N 1
ATOM 1194 C CA . THR A 1 155 ? 6.776 2.902 47.923 1.00 72.56 155 THR A CA 1
ATOM 1195 C C . THR A 1 155 ? 7.190 2.074 49.140 1.00 72.56 155 THR A C 1
ATOM 1197 O O . THR A 1 155 ? 7.731 2.608 50.106 1.00 72.56 155 THR A O 1
ATOM 1200 N N . THR A 1 156 ? 7.014 0.752 49.077 1.00 72.44 156 THR A N 1
ATOM 1201 C CA . THR A 1 156 ? 7.388 -0.161 50.167 1.00 72.44 156 THR A CA 1
ATOM 1202 C C . THR A 1 156 ? 8.905 -0.205 50.380 1.00 72.44 156 THR A C 1
ATOM 1204 O O . THR A 1 156 ? 9.368 -0.214 51.522 1.00 72.44 156 THR A O 1
ATOM 1207 N N . LEU A 1 157 ? 9.694 -0.192 49.301 1.00 70.31 157 LEU A N 1
ATOM 1208 C CA . LEU A 1 157 ? 11.156 -0.137 49.373 1.00 70.31 157 LEU A CA 1
ATOM 1209 C C . LEU A 1 157 ? 11.656 1.244 49.832 1.00 70.31 157 LEU A C 1
ATOM 1211 O O . LEU A 1 157 ? 12.541 1.323 50.684 1.00 70.31 157 LEU A O 1
ATOM 1215 N N . GLY A 1 158 ? 11.068 2.328 49.319 1.00 73.12 158 GLY A N 1
ATOM 1216 C CA . GLY A 1 158 ? 11.378 3.701 49.724 1.00 73.12 158 GLY A CA 1
ATOM 1217 C C . GLY A 1 158 ? 11.127 3.939 51.214 1.00 73.12 158 GLY A C 1
ATOM 1218 O O . GLY A 1 158 ? 11.995 4.466 51.912 1.00 73.12 158 GLY A O 1
ATOM 1219 N N . ASP A 1 159 ? 10.002 3.449 51.735 1.00 73.19 159 ASP A N 1
ATOM 1220 C CA . ASP A 1 159 ? 9.676 3.512 53.161 1.00 73.19 159 ASP A CA 1
ATOM 1221 C C . ASP A 1 159 ? 10.647 2.693 54.027 1.00 73.19 159 ASP A C 1
ATOM 1223 O O . ASP A 1 159 ? 11.001 3.112 55.132 1.00 73.19 159 ASP A O 1
ATOM 1227 N N . GLN A 1 160 ? 11.117 1.538 53.547 1.00 69.25 160 GLN A N 1
ATOM 1228 C CA . GLN A 1 160 ? 12.117 0.726 54.252 1.00 69.25 160 GLN A CA 1
ATOM 1229 C C . GLN A 1 160 ? 13.500 1.396 54.279 1.00 69.25 160 GLN A C 1
ATOM 1231 O O . GLN A 1 160 ? 14.181 1.359 55.306 1.00 69.25 160 GLN A O 1
ATOM 1236 N N . LEU A 1 161 ? 13.903 2.058 53.192 1.00 69.75 161 LEU A N 1
ATOM 1237 C CA . LEU A 1 161 ? 15.166 2.799 53.119 1.00 69.75 161 LEU A CA 1
ATOM 1238 C C . LEU A 1 161 ? 15.149 4.058 53.995 1.00 69.75 161 LEU A C 1
ATOM 1240 O O . LEU A 1 161 ? 16.133 4.338 54.681 1.00 69.75 161 LEU A O 1
ATOM 1244 N N . LEU A 1 162 ? 14.029 4.785 54.034 1.00 73.62 162 LEU A N 1
ATOM 1245 C CA . LEU A 1 162 ? 13.865 5.940 54.921 1.00 73.62 162 LEU A CA 1
ATOM 1246 C C . LEU A 1 162 ? 13.866 5.528 56.399 1.00 73.62 162 LEU A C 1
ATOM 1248 O O . LEU A 1 162 ? 14.478 6.210 57.218 1.00 73.62 162 LEU A O 1
ATOM 1252 N N . ARG A 1 163 ? 13.260 4.387 56.752 1.00 68.19 163 ARG A N 1
ATOM 1253 C CA . ARG A 1 163 ? 13.317 3.855 58.127 1.00 68.19 163 ARG A CA 1
ATOM 1254 C C . ARG A 1 163 ? 14.723 3.413 58.536 1.00 68.19 163 ARG A C 1
ATOM 1256 O O . ARG A 1 163 ? 15.105 3.647 59.678 1.00 68.19 163 ARG A O 1
ATOM 1263 N N . ASN A 1 164 ? 15.503 2.832 57.625 1.00 63.03 164 ASN A N 1
ATOM 1264 C CA . ASN A 1 164 ? 16.876 2.412 57.922 1.00 63.03 164 ASN A CA 1
ATOM 1265 C C . ASN A 1 164 ? 17.876 3.582 58.000 1.00 63.03 164 ASN A C 1
ATOM 1267 O O . ASN A 1 164 ? 18.834 3.489 58.760 1.00 63.03 164 ASN A O 1
ATOM 1271 N N . ASN A 1 165 ? 17.656 4.689 57.281 1.00 57.50 165 ASN A N 1
ATOM 1272 C CA . ASN A 1 165 ? 18.532 5.874 57.331 1.00 57.50 165 ASN A CA 1
ATOM 1273 C C . ASN A 1 165 ? 18.240 6.844 58.492 1.00 57.50 165 ASN A C 1
ATOM 1275 O O . ASN A 1 165 ? 19.025 7.758 58.719 1.00 57.50 165 ASN A O 1
ATOM 1279 N N . VAL A 1 166 ? 17.139 6.666 59.230 1.00 57.31 166 VAL A N 1
ATOM 1280 C CA . VAL A 1 166 ? 16.840 7.426 60.466 1.00 57.31 166 VAL A CA 1
ATOM 1281 C C . VAL A 1 166 ? 17.339 6.679 61.722 1.00 57.31 166 VAL A C 1
ATOM 1283 O O . VAL A 1 166 ? 17.255 7.197 62.832 1.00 57.31 166 VAL A O 1
ATOM 1286 N N . ALA A 1 167 ? 17.886 5.468 61.559 1.00 51.31 167 ALA A N 1
ATOM 1287 C CA . ALA A 1 167 ? 18.384 4.612 62.640 1.00 51.31 167 ALA A CA 1
ATOM 1288 C C . ALA A 1 167 ? 19.923 4.631 62.823 1.00 51.31 167 ALA A C 1
ATOM 1290 O O . ALA A 1 167 ? 20.468 3.714 63.441 1.00 51.31 167 ALA A O 1
ATOM 1291 N N . VAL A 1 168 ? 20.614 5.660 62.313 1.00 45.00 168 VAL A N 1
ATOM 1292 C CA . VAL A 1 168 ? 22.039 5.965 62.574 1.00 45.00 168 VAL A CA 1
ATOM 1293 C C . VAL A 1 168 ? 22.140 7.368 63.156 1.00 45.00 168 VAL A C 1
ATOM 1295 O O . VAL A 1 168 ? 22.891 7.532 64.143 1.00 45.00 168 VAL A O 1
#

pLDDT: mean 84.18, std 10.08, range [45.0, 96.19]

Radius of gyration: 33.47 Å; chains: 1; bounding box: 77×40×120 Å

Foldseek 3Di:
DDDDPDPPDDDDDPPPPPPPVVVVVVVVVVVVVVCVVVLHADCVVCVVPVVPDDPVNVCVRSVSVVVVVVVVCVVCVQVQQVVLCVVCVVVVHDDDTSDDDDDDDPDDDDPVVLVVVLVVCVVVVVDDPCVSCVVVVHDVVVVVVVVVVVVVVVVVVVVVVVVVVVVD

Secondary structure (DSSP, 8-state):
-----STT-----------HHHHHHHHHHHHHHHHHHHT---GGGSTTTGGG--HHHHHHHTHHHHHHHHHHHHHHHHHHHHHHHHHHHHTT---SS---------SPP-TTHHHHHHHHHHHTTSS-HHHHHHHTT--HHHHHHHHHHHHHHHHHHHHHHHHHHT--